Protein AF-A0A3D0WAZ8-F1 (afdb_monomer_lite)

Sequence (45 aa):
MPIVQPPHAAFETVKVLWVRHWNEHLFSLAVERPQSFRFRSGEFV

Organism: NCBI:txid1895847

Radius of gyration: 13.41 Å; chains: 1; bounding box: 23×36×34 Å

pLDDT: mean 92.73, std 8.27, range [54.91, 98.69]

Structure (mmCIF, N/CA/C/O backbone):
data_AF-A0A3D0WAZ8-F1
#
_entry.id   AF-A0A3D0WAZ8-F1
#
loop_
_atom_site.group_PDB
_atom_site.id
_atom_site.type_symbol
_atom_site.label_atom_id
_atom_site.label_alt_id
_atom_site.label_comp_id
_atom_site.label_asym_id
_atom_site.label_entity_id
_atom_site.label_seq_id
_atom_site.pdbx_PDB_ins_code
_atom_site.Cartn_x
_atom_site.Cartn_y
_atom_site.Cartn_z
_atom_site.occupancy
_atom_site.B_iso_or_equiv
_atom_site.auth_seq_id
_atom_site.auth_comp_id
_atom_site.auth_asym_id
_atom_site.auth_atom_id
_atom_site.pdbx_PDB_model_num
ATOM 1 N N . MET A 1 1 ? 7.115 -25.169 4.856 1.00 54.91 1 MET A N 1
ATOM 2 C CA . MET A 1 1 ? 5.993 -24.412 5.457 1.00 54.91 1 MET A CA 1
ATOM 3 C C . MET A 1 1 ? 6.229 -22.936 5.169 1.00 54.91 1 MET A C 1
ATOM 5 O O . MET A 1 1 ? 7.401 -22.570 5.139 1.00 54.91 1 MET A O 1
ATOM 9 N N . PRO A 1 2 ? 5.203 -22.113 4.885 1.00 73.56 2 PRO A N 1
ATOM 10 C CA . PRO A 1 2 ? 5.417 -20.679 4.701 1.00 73.56 2 PRO A CA 1
ATOM 11 C C . PRO A 1 2 ? 6.014 -20.085 5.981 1.00 73.56 2 PRO A C 1
ATOM 13 O O . PRO A 1 2 ? 5.615 -20.458 7.084 1.00 73.56 2 PRO 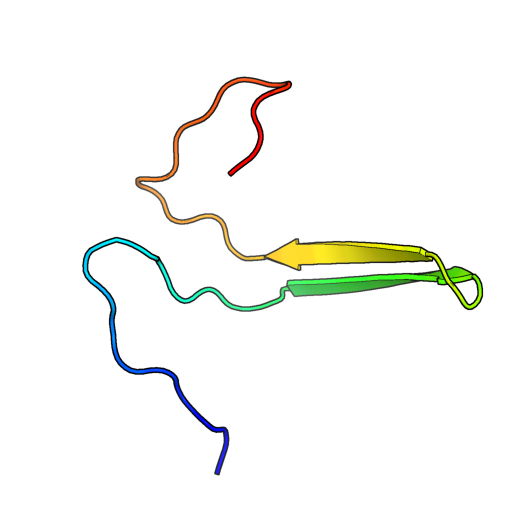A O 1
ATOM 16 N N . ILE A 1 3 ? 7.000 -19.203 5.830 1.00 78.56 3 ILE A N 1
ATOM 17 C CA . ILE A 1 3 ? 7.595 -18.475 6.951 1.00 78.56 3 ILE A CA 1
ATOM 18 C C . ILE A 1 3 ? 6.566 -17.424 7.368 1.00 78.56 3 ILE A C 1
ATOM 20 O O . ILE A 1 3 ? 6.309 -16.480 6.626 1.00 78.56 3 ILE A O 1
ATOM 24 N N . VAL A 1 4 ? 5.930 -17.629 8.520 1.00 77.00 4 VAL A N 1
ATOM 25 C CA . VAL A 1 4 ? 4.969 -16.681 9.095 1.00 77.00 4 VAL A CA 1
ATOM 26 C C . VAL A 1 4 ? 5.725 -15.794 10.072 1.00 77.00 4 VAL A C 1
ATOM 28 O O . VAL A 1 4 ? 6.345 -16.297 11.010 1.00 77.00 4 VAL A O 1
ATOM 31 N N . GLN A 1 5 ? 5.700 -1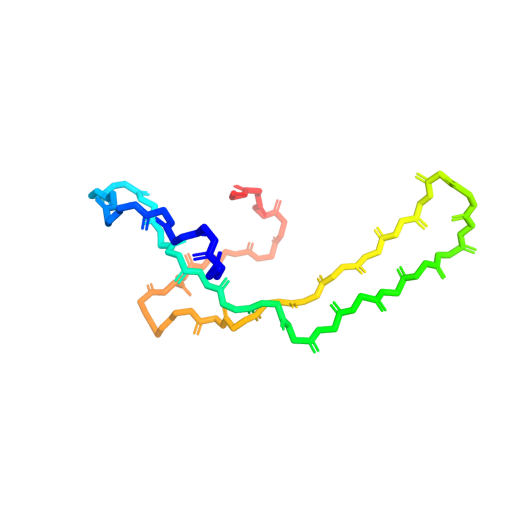4.482 9.846 1.00 80.25 5 GLN A N 1
ATOM 32 C CA . GLN A 1 5 ? 6.265 -13.536 10.803 1.00 80.25 5 GLN A CA 1
ATOM 33 C C . GLN A 1 5 ? 5.420 -13.515 12.084 1.00 80.25 5 GLN A C 1
ATOM 35 O O . GLN A 1 5 ? 4.189 -13.552 12.004 1.00 80.25 5 GLN A O 1
ATOM 40 N N . PRO A 1 6 ? 6.055 -13.470 13.268 1.00 85.25 6 PRO A N 1
ATOM 41 C CA . PRO A 1 6 ? 5.325 -13.338 14.517 1.00 85.25 6 PRO A CA 1
ATOM 42 C C . PRO A 1 6 ? 4.567 -11.998 14.551 1.00 85.25 6 PRO A C 1
ATOM 44 O O . PRO A 1 6 ? 5.043 -11.019 13.966 1.00 85.25 6 PRO A O 1
ATOM 47 N N . PRO A 1 7 ? 3.417 -11.924 15.246 1.00 87.56 7 PRO A N 1
ATOM 48 C CA . PRO A 1 7 ? 2.670 -10.680 15.391 1.00 87.56 7 PRO A CA 1
ATOM 49 C C . PRO A 1 7 ? 3.544 -9.574 15.987 1.00 87.56 7 PRO A C 1
ATOM 51 O O . PRO A 1 7 ? 4.286 -9.809 16.943 1.00 87.56 7 PRO A O 1
ATOM 54 N N . HIS A 1 8 ? 3.431 -8.364 15.446 1.00 89.38 8 HIS A N 1
ATOM 55 C CA . HIS A 1 8 ? 4.173 -7.206 15.922 1.00 89.38 8 HIS A CA 1
ATOM 56 C C . HIS A 1 8 ? 3.203 -6.105 16.344 1.00 89.38 8 HIS A C 1
ATOM 58 O O . HIS A 1 8 ? 2.307 -5.746 15.593 1.00 89.38 8 HIS A O 1
ATOM 64 N N . ALA A 1 9 ? 3.392 -5.522 17.530 1.00 91.25 9 ALA A N 1
ATOM 65 C CA . ALA A 1 9 ? 2.454 -4.526 18.060 1.00 91.25 9 ALA A CA 1
ATOM 66 C C . ALA A 1 9 ? 2.334 -3.263 17.183 1.00 91.25 9 ALA A C 1
ATOM 68 O O . ALA A 1 9 ? 1.307 -2.596 17.202 1.00 91.25 9 ALA A O 1
ATOM 69 N N . ALA A 1 10 ? 3.386 -2.935 16.425 1.00 92.56 10 ALA A N 1
ATOM 70 C CA . ALA A 1 10 ? 3.421 -1.759 15.554 1.00 92.56 10 ALA A CA 1
ATOM 71 C C . ALA A 1 10 ? 3.043 -2.031 14.085 1.00 92.56 10 ALA A C 1
ATOM 73 O O . ALA A 1 10 ? 2.858 -1.072 13.342 1.00 92.56 10 ALA A O 1
ATOM 74 N N . PHE A 1 11 ? 2.964 -3.296 13.645 1.00 91.69 11 PHE A N 1
ATOM 75 C CA . PHE A 1 11 ? 2.769 -3.636 12.229 1.00 91.69 11 PHE A CA 1
ATOM 76 C C . PHE A 1 11 ? 1.759 -4.765 12.053 1.00 91.69 11 PHE A C 1
ATOM 78 O O . PHE A 1 11 ? 1.833 -5.792 12.724 1.00 91.69 11 PHE A O 1
ATOM 85 N N . GLU A 1 12 ? 0.877 -4.608 11.074 1.00 91.88 12 GLU A N 1
ATOM 86 C CA . GLU A 1 12 ? -0.062 -5.652 10.676 1.00 91.88 12 GLU A CA 1
ATOM 87 C C . GLU A 1 12 ? 0.572 -6.572 9.627 1.00 91.88 12 GLU A C 1
ATOM 89 O O . GLU A 1 1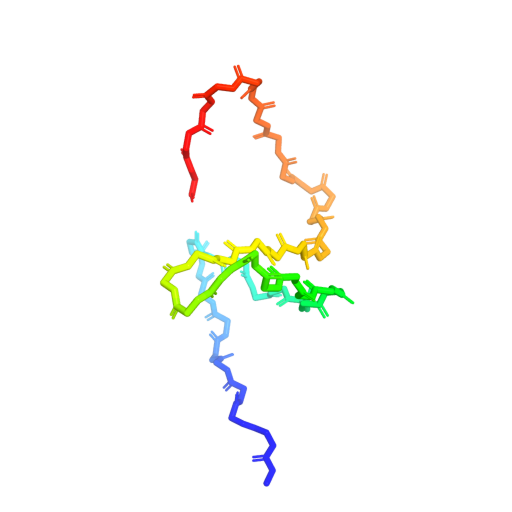2 ? 1.188 -6.111 8.664 1.00 91.88 12 GLU A O 1
ATOM 94 N N . THR A 1 13 ? 0.392 -7.885 9.780 1.00 92.12 13 THR A N 1
ATOM 95 C CA . THR A 1 13 ? 0.742 -8.853 8.730 1.00 92.12 13 THR A CA 1
ATOM 96 C C . THR A 1 13 ? -0.467 -9.048 7.825 1.00 92.12 13 THR A C 1
ATOM 98 O O . THR A 1 13 ? -1.515 -9.497 8.282 1.00 92.12 13 THR A O 1
ATOM 101 N N . VAL A 1 14 ? -0.328 -8.722 6.539 1.00 93.12 14 VAL A N 1
ATOM 102 C CA . VAL A 1 14 ? -1.432 -8.748 5.566 1.00 93.12 14 VAL A CA 1
ATOM 103 C C . VAL A 1 14 ? -1.110 -9.622 4.363 1.00 93.12 14 VAL A C 1
ATOM 105 O O . VAL A 1 14 ? 0.047 -9.779 3.965 1.00 93.12 14 VAL A O 1
ATOM 108 N N . LYS A 1 15 ? -2.151 -10.189 3.755 1.00 93.69 15 LYS A N 1
ATOM 109 C CA . LYS A 1 15 ? -2.015 -11.010 2.554 1.00 93.69 15 LYS A CA 1
ATOM 110 C C . LYS A 1 15 ? -1.883 -10.136 1.306 1.00 93.69 15 LYS A C 1
ATOM 112 O O . LYS A 1 15 ? -2.642 -9.186 1.116 1.00 93.69 15 LYS A O 1
ATOM 117 N N . VAL A 1 16 ? -0.961 -10.509 0.417 1.00 96.50 16 VAL A N 1
ATOM 118 C CA . VAL A 1 16 ? -0.872 -9.948 -0.940 1.00 96.50 16 VAL A CA 1
ATOM 119 C C . VAL A 1 16 ? -2.011 -10.501 -1.794 1.00 96.50 16 VAL A C 1
ATOM 121 O O . VAL A 1 16 ? -2.207 -11.714 -1.878 1.00 96.50 16 VAL A O 1
ATOM 124 N N . LEU A 1 17 ? -2.757 -9.602 -2.432 1.00 98.12 17 LEU A N 1
ATOM 125 C CA . LEU A 1 17 ? -3.891 -9.928 -3.294 1.00 98.12 17 LEU A CA 1
ATOM 126 C C . LEU A 1 17 ? -3.471 -10.064 -4.754 1.00 98.12 17 LEU A C 1
ATOM 128 O O . LEU A 1 17 ? -3.897 -10.994 -5.435 1.00 98.12 17 LEU A O 1
ATOM 132 N N . TRP A 1 18 ? -2.629 -9.149 -5.235 1.00 98.56 18 TRP A N 1
ATOM 133 C CA . TRP A 1 18 ? -2.079 -9.211 -6.583 1.00 98.56 18 TRP A CA 1
ATOM 134 C C . TRP A 1 18 ? -0.737 -8.497 -6.674 1.00 98.56 18 TRP A C 1
ATOM 136 O O . TRP A 1 18 ? -0.422 -7.612 -5.877 1.00 98.56 18 TRP A O 1
ATOM 146 N N . VAL A 1 19 ? 0.024 -8.879 -7.696 1.00 98.56 19 VAL A N 1
ATOM 147 C CA . VAL A 1 19 ? 1.281 -8.249 -8.095 1.00 98.56 19 VAL A CA 1
ATOM 148 C C . VAL A 1 19 ? 1.201 -7.952 -9.586 1.00 98.56 19 VAL A C 1
ATOM 150 O O . VAL A 1 19 ? 0.750 -8.785 -10.372 1.00 98.56 19 VAL A O 1
ATOM 153 N N . ARG A 1 20 ? 1.631 -6.756 -9.978 1.00 98.56 20 ARG A N 1
ATOM 154 C CA . ARG A 1 20 ? 1.750 -6.335 -11.371 1.00 98.56 20 ARG A CA 1
ATOM 155 C C . ARG A 1 20 ? 3.163 -5.843 -11.622 1.00 98.56 20 ARG A C 1
ATOM 157 O O . ARG A 1 20 ? 3.565 -4.835 -11.053 1.00 98.56 20 ARG A O 1
ATOM 164 N N . HIS A 1 21 ? 3.875 -6.507 -12.522 1.00 98.50 21 HIS A N 1
ATOM 165 C CA . HIS A 1 21 ? 5.139 -6.011 -13.054 1.00 98.50 21 HIS A CA 1
ATOM 166 C C . HIS A 1 21 ? 4.861 -5.074 -14.228 1.00 98.50 21 HIS A C 1
ATOM 168 O O . HIS A 1 21 ? 4.065 -5.393 -15.112 1.00 98.50 21 HIS A O 1
ATOM 174 N N . TRP A 1 22 ? 5.498 -3.909 -14.218 1.00 98.19 22 TRP A N 1
ATOM 175 C CA . TRP A 1 22 ? 5.433 -2.940 -15.310 1.00 98.19 22 TRP A CA 1
ATOM 176 C C . TRP A 1 22 ? 6.640 -3.086 -16.236 1.00 98.19 22 TRP A C 1
ATOM 178 O O . TRP A 1 22 ? 6.491 -2.997 -17.451 1.00 98.19 22 TRP A O 1
ATOM 188 N N . ASN A 1 23 ? 7.818 -3.337 -15.661 1.00 98.12 23 ASN A N 1
ATOM 189 C CA . ASN A 1 23 ? 9.052 -3.695 -16.360 1.00 98.12 23 ASN A CA 1
ATOM 190 C C . ASN A 1 23 ? 9.994 -4.449 -15.396 1.00 98.12 23 ASN A C 1
ATOM 192 O O . ASN A 1 23 ? 9.574 -4.863 -14.314 1.00 98.12 23 ASN A O 1
ATOM 196 N N . GLU A 1 24 ? 11.261 -4.616 -15.776 1.00 97.94 24 GLU A N 1
ATOM 197 C CA . GLU A 1 24 ? 12.275 -5.329 -14.982 1.00 97.94 24 GLU A CA 1
ATOM 198 C C . GLU A 1 24 ? 12.593 -4.672 -13.626 1.00 97.94 24 GLU A C 1
ATOM 200 O O . GLU A 1 24 ? 13.087 -5.339 -12.720 1.00 97.94 24 GLU A O 1
ATOM 205 N N . HIS A 1 25 ? 12.292 -3.381 -13.459 1.00 98.25 25 HIS A N 1
ATOM 206 C CA . HIS A 1 25 ? 12.655 -2.600 -12.273 1.00 98.25 25 HIS A CA 1
ATOM 207 C C . HIS A 1 25 ? 11.458 -2.020 -11.511 1.00 98.25 25 HIS A C 1
ATOM 209 O O . HIS A 1 25 ? 11.633 -1.507 -10.408 1.00 98.25 25 HIS A O 1
ATOM 215 N N . LEU A 1 26 ? 10.247 -2.080 -12.070 1.00 98.69 26 LEU A N 1
ATOM 216 C CA . LEU A 1 26 ? 9.055 -1.469 -11.491 1.00 98.69 26 LEU A CA 1
ATOM 217 C C . LEU A 1 26 ? 7.908 -2.463 -11.410 1.00 98.69 26 LEU A C 1
ATOM 219 O O . LEU A 1 26 ? 7.517 -3.093 -12.395 1.00 98.69 26 LEU A O 1
ATOM 223 N N . PHE A 1 27 ? 7.304 -2.524 -10.230 1.00 98.56 27 PHE A N 1
ATOM 224 C CA . PHE A 1 27 ? 6.109 -3.305 -9.972 1.00 98.56 27 PHE A CA 1
ATOM 225 C C . PHE A 1 27 ? 5.194 -2.579 -8.985 1.00 98.56 27 PHE A C 1
ATOM 227 O O . PHE A 1 27 ? 5.598 -1.656 -8.279 1.00 98.56 27 PHE A O 1
ATOM 234 N N . SER A 1 28 ? 3.939 -3.000 -8.957 1.00 98.56 28 SER A N 1
ATOM 235 C CA . SER A 1 28 ? 2.955 -2.607 -7.956 1.00 98.56 28 SER A CA 1
ATOM 236 C C . SER A 1 28 ? 2.345 -3.857 -7.346 1.00 98.56 28 SER A C 1
ATOM 238 O O . SER A 1 28 ? 2.298 -4.912 -7.979 1.00 98.56 28 SER A O 1
ATOM 240 N N . LEU A 1 29 ? 1.841 -3.728 -6.129 1.00 98.38 29 LEU A N 1
ATOM 241 C CA . LEU A 1 29 ? 1.102 -4.781 -5.451 1.00 98.38 29 LEU A CA 1
ATOM 242 C C . LEU A 1 29 ? -0.093 -4.177 -4.720 1.00 98.38 29 LEU A C 1
ATOM 244 O O . LEU A 1 29 ? -0.064 -3.002 -4.350 1.00 98.38 29 LEU A O 1
ATOM 248 N N . ALA A 1 30 ? -1.114 -4.992 -4.481 1.00 98.12 30 ALA A N 1
ATOM 249 C CA . ALA A 1 30 ? -2.145 -4.676 -3.502 1.00 98.12 30 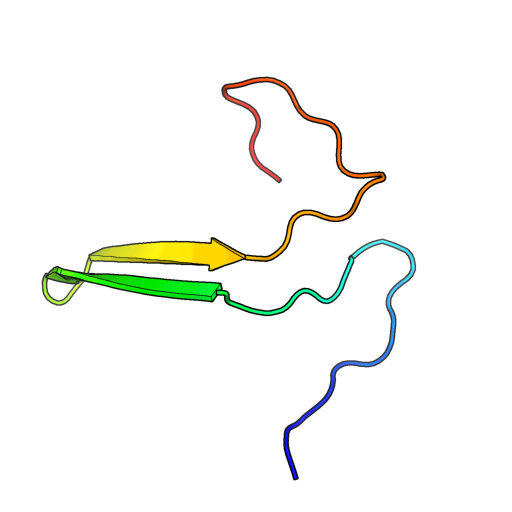ALA A CA 1
ATOM 250 C C . ALA A 1 30 ? -2.202 -5.745 -2.422 1.00 98.12 30 ALA A C 1
ATOM 252 O O . ALA A 1 30 ? -1.967 -6.928 -2.676 1.00 98.12 30 ALA A O 1
ATOM 253 N N . VAL A 1 31 ? -2.572 -5.308 -1.226 1.00 97.25 31 VAL A N 1
ATOM 254 C CA . VAL A 1 31 ? -2.760 -6.137 -0.037 1.00 97.25 31 VAL A CA 1
ATOM 255 C C . VAL A 1 31 ? -4.175 -5.976 0.498 1.00 97.25 31 VAL A C 1
ATOM 257 O O . VAL A 1 31 ? -4.889 -5.033 0.146 1.00 97.25 31 VAL A O 1
ATOM 260 N N . GLU A 1 32 ? -4.574 -6.893 1.369 1.00 97.00 32 GLU A N 1
ATOM 261 C CA . GLU A 1 32 ? -5.751 -6.697 2.208 1.00 97.00 32 GLU A CA 1
ATOM 262 C C . GLU A 1 32 ? -5.588 -5.438 3.066 1.00 97.00 32 GLU A C 1
ATOM 264 O O . GLU A 1 32 ? -4.515 -5.161 3.600 1.00 97.00 32 GLU A O 1
ATOM 269 N N . ARG A 1 33 ? -6.669 -4.664 3.200 1.00 95.88 33 ARG A N 1
ATOM 270 C CA . ARG A 1 33 ? -6.695 -3.466 4.039 1.00 95.88 33 ARG A CA 1
ATOM 271 C C . ARG A 1 33 ? -7.274 -3.820 5.411 1.00 95.88 33 ARG A C 1
ATOM 273 O O . ARG A 1 33 ? -8.476 -4.091 5.476 1.00 95.88 33 ARG A O 1
ATOM 280 N N . PRO A 1 34 ? -6.494 -3.746 6.507 1.00 94.56 34 PRO A N 1
ATOM 281 C CA . PRO A 1 34 ? -7.037 -3.920 7.849 1.00 94.56 34 PRO A CA 1
ATOM 282 C C . PRO A 1 34 ? -8.142 -2.897 8.127 1.00 94.56 34 PRO A C 1
ATOM 284 O O . PRO A 1 34 ? -8.033 -1.724 7.760 1.00 94.56 34 PRO A O 1
ATOM 287 N N . GLN A 1 35 ? -9.217 -3.314 8.799 1.00 93.44 35 GLN A N 1
ATOM 288 C CA . GLN A 1 35 ? -10.381 -2.453 9.036 1.00 93.44 35 GLN A CA 1
ATOM 289 C C . GLN A 1 35 ? -10.047 -1.215 9.882 1.00 93.44 35 GLN A C 1
ATOM 291 O O . GLN A 1 35 ? -10.692 -0.177 9.720 1.00 93.44 35 GLN A O 1
ATOM 296 N N . SER A 1 36 ? -9.043 -1.299 10.754 1.00 93.19 36 SER A N 1
ATOM 297 C CA . SER A 1 36 ? -8.523 -0.193 11.567 1.00 93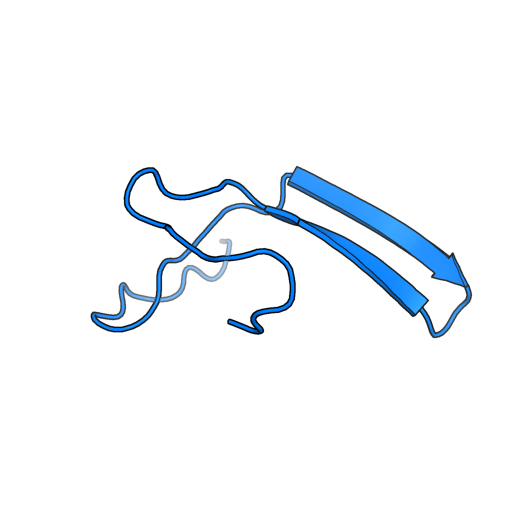.19 36 SER A CA 1
ATOM 298 C C . SER A 1 36 ? -7.649 0.785 10.770 1.00 93.19 36 SER A C 1
ATOM 300 O O . SER A 1 36 ? -7.441 1.912 11.213 1.00 93.19 36 SER A O 1
ATOM 302 N N . PHE A 1 37 ? -7.178 0.410 9.575 1.00 93.88 37 PHE A N 1
ATOM 303 C CA . PHE A 1 37 ? -6.185 1.174 8.824 1.00 93.88 37 PHE A CA 1
ATOM 304 C C . PHE A 1 37 ? -6.802 2.392 8.115 1.00 93.88 37 PHE A C 1
ATOM 306 O O . PHE A 1 37 ? -7.492 2.289 7.086 1.00 93.88 37 PHE A O 1
ATOM 313 N N . ARG A 1 38 ? -6.587 3.575 8.695 1.00 94.75 38 ARG A N 1
ATOM 314 C CA . ARG A 1 38 ? -7.046 4.885 8.204 1.00 94.75 38 ARG A CA 1
ATOM 315 C C . ARG A 1 38 ? -5.833 5.707 7.771 1.00 94.75 38 ARG A C 1
ATOM 317 O O . ARG A 1 38 ? -4.854 5.758 8.495 1.00 94.75 38 ARG A O 1
ATOM 324 N N . PHE A 1 39 ? -5.933 6.356 6.618 1.00 95.44 39 PHE A N 1
ATOM 325 C CA . PHE A 1 39 ? -4.903 7.238 6.070 1.00 95.44 39 PHE A CA 1
ATOM 326 C C . PHE A 1 39 ? -5.562 8.261 5.139 1.00 95.44 39 PHE A C 1
ATOM 328 O O . PHE A 1 39 ? -6.710 8.070 4.706 1.00 95.44 39 PHE A O 1
ATOM 335 N N . ARG A 1 40 ? -4.849 9.340 4.829 1.00 97.06 40 ARG A N 1
ATOM 336 C CA . ARG A 1 40 ? -5.235 10.341 3.827 1.00 97.06 40 ARG A CA 1
ATOM 337 C C . ARG A 1 40 ? -4.466 10.114 2.531 1.00 97.06 40 ARG A C 1
ATOM 339 O O . ARG A 1 40 ? -3.333 9.649 2.529 1.00 97.06 40 ARG A O 1
ATOM 346 N N . SER A 1 41 ? -5.091 10.453 1.404 1.00 95.38 41 SER A N 1
ATOM 347 C CA . SER A 1 41 ? -4.425 10.342 0.101 1.00 95.38 41 SER A CA 1
ATOM 348 C C . SER A 1 41 ? -3.170 11.219 0.078 1.00 95.38 41 SER A C 1
ATOM 350 O O . SER A 1 41 ? -3.259 12.412 0.356 1.00 95.38 41 SER A O 1
ATOM 352 N N . GLY A 1 42 ? -2.025 10.613 -0.242 1.00 96.00 42 GLY A N 1
ATOM 353 C CA . GLY A 1 42 ? -0.711 11.264 -0.249 1.00 96.00 42 GLY A CA 1
ATOM 354 C C . GLY A 1 42 ? 0.192 10.919 0.942 1.00 96.00 42 GLY A C 1
ATOM 355 O O . GLY A 1 42 ? 1.372 11.247 0.896 1.00 96.00 42 GLY A O 1
ATOM 356 N N . GLU A 1 43 ? -0.318 10.244 1.978 1.00 96.44 43 GLU A N 1
ATOM 357 C CA . GLU A 1 43 ? 0.509 9.732 3.080 1.00 96.44 43 GLU A CA 1
ATOM 358 C C . GLU A 1 43 ? 1.266 8.455 2.674 1.00 96.44 43 GLU A C 1
ATOM 360 O O . GLU A 1 43 ? 0.763 7.638 1.899 1.00 96.44 43 GLU A O 1
ATOM 365 N N . PHE A 1 44 ? 2.470 8.286 3.227 1.00 94.44 44 PHE A N 1
ATO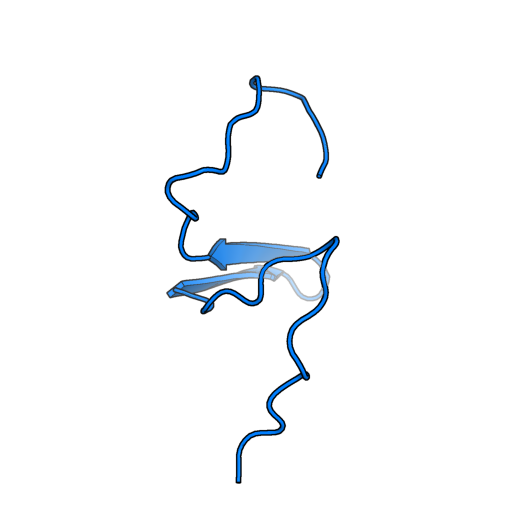M 366 C CA . PHE A 1 44 ? 3.253 7.052 3.154 1.00 94.44 44 PHE A CA 1
ATOM 367 C C . PHE A 1 44 ? 3.197 6.325 4.502 1.00 94.44 44 PHE A C 1
ATOM 369 O O . PHE A 1 44 ? 3.130 6.976 5.547 1.00 94.44 44 PHE A O 1
ATOM 376 N N . VAL A 1 45 ? 3.204 4.992 4.461 1.00 91.94 45 VAL A N 1
ATOM 377 C CA . VAL A 1 45 ? 2.912 4.082 5.579 1.00 91.94 45 VAL A CA 1
ATOM 378 C C . VAL A 1 45 ? 3.765 2.826 5.512 1.00 91.94 45 VAL A C 1
ATOM 380 O O . VAL A 1 45 ? 4.096 2.408 4.379 1.00 91.94 45 VAL A O 1
#

Secondary structure (DSSP, 8-state):
---PPPPBTTB----EEEEEESSSS-EEEEE---TT----TT---

Foldseek 3Di:
DDDDDDDDPVDDDWDWPDKADPDPPDIDTDTDDDPPDDDDPPDDD